Protein AF-U9VNV4-F1 (afdb_monomer_lite)

Sequence (102 aa):
MSNASDHPSESQTVQDRLASLRQLAQAFPKEQREDVLLELDDLSTDLANTDGPSLQTLQQRLKRLAAIAMMARMFATSNQQAIEEFASNLVELTQATKIEVE

Foldseek 3Di:
DDPPPPPPDLVRLLVVLLVLLLVLLVLFDPVLSVVLNVLSVLLVVQVVDPPHDDLVVNLVSLVSNLVSLVVSCVPDPDSNVSSVVSNVSSVVSCVSVVRDND

pLDDT: mean 82.37, std 12.82, range [40.06, 94.31]

Secondary structure (DSSP, 8-state):
---------HHHHHHHHHHHHHHHHTTS-HHHHHHHHHHHHHHHHHHH-TTPPPHHHHHHHHHHHHHHHHHHHHH-SS-HHHHHHHHHHHHHHHHHHT----

Radius of gyration: 14.61 Å; chains: 1; bounding box: 54×22×37 Å

Structure (mmCIF, N/CA/C/O backbone):
data_AF-U9VNV4-F1
#
_entry.id   AF-U9VNV4-F1
#
loop_
_atom_site.group_PDB
_atom_site.id
_atom_site.type_symbol
_atom_site.label_atom_id
_atom_site.label_alt_id
_atom_site.label_comp_id
_atom_site.label_asym_id
_atom_site.label_entity_id
_atom_site.label_seq_id
_atom_site.pdbx_PDB_ins_code
_atom_site.Cartn_x
_atom_site.Cartn_y
_atom_site.Cartn_z
_atom_site.occupancy
_atom_site.B_iso_or_equiv
_atom_site.auth_seq_id
_atom_site.auth_comp_id
_atom_site.auth_asym_id
_atom_site.auth_atom_id
_atom_site.pdbx_PDB_model_num
ATOM 1 N N . MET A 1 1 ? 41.025 -1.878 5.220 1.00 43.06 1 MET A N 1
ATOM 2 C CA . MET A 1 1 ? 39.907 -2.827 5.389 1.00 43.06 1 MET A CA 1
ATOM 3 C C . MET A 1 1 ? 38.669 -2.105 4.899 1.00 43.06 1 MET A C 1
ATOM 5 O O . MET A 1 1 ? 38.364 -1.046 5.430 1.00 43.06 1 MET A O 1
ATOM 9 N N . SER A 1 2 ? 38.096 -2.561 3.787 1.00 40.06 2 SER A N 1
ATOM 10 C CA . SER A 1 2 ? 37.037 -1.851 3.067 1.00 40.06 2 SER A CA 1
ATOM 11 C C . SER A 1 2 ? 35.749 -1.838 3.884 1.00 40.06 2 SER A C 1
ATOM 13 O O . SER A 1 2 ? 35.225 -2.893 4.225 1.00 40.06 2 SER A O 1
ATOM 15 N N . ASN A 1 3 ? 35.259 -0.641 4.196 1.00 41.34 3 ASN A N 1
ATOM 16 C CA . ASN A 1 3 ? 33.960 -0.422 4.813 1.00 41.34 3 ASN A CA 1
ATOM 17 C C . ASN A 1 3 ? 32.907 -0.545 3.701 1.00 41.34 3 ASN A C 1
ATOM 19 O O . ASN A 1 3 ? 32.583 0.439 3.039 1.00 41.34 3 ASN A O 1
ATOM 23 N N . ALA A 1 4 ? 32.472 -1.771 3.412 1.00 49.03 4 ALA A N 1
ATOM 24 C CA . ALA A 1 4 ? 31.317 -1.999 2.558 1.00 49.03 4 ALA A CA 1
ATOM 25 C C . ALA A 1 4 ? 30.087 -1.562 3.355 1.00 49.03 4 ALA A C 1
ATOM 27 O O . ALA A 1 4 ? 29.616 -2.272 4.238 1.00 49.03 4 ALA A O 1
ATOM 28 N N . SER A 1 5 ? 29.626 -0.341 3.107 1.00 48.22 5 SER A N 1
ATOM 29 C CA . SER A 1 5 ? 28.289 0.063 3.507 1.00 48.22 5 SER A CA 1
ATOM 30 C C . SER A 1 5 ? 27.321 -0.830 2.731 1.00 48.22 5 SER A C 1
ATOM 32 O O . SER A 1 5 ? 27.087 -0.585 1.550 1.00 48.22 5 SER A O 1
ATOM 34 N N . ASP A 1 6 ? 26.826 -1.891 3.369 1.00 51.59 6 ASP A N 1
ATOM 35 C CA . ASP A 1 6 ? 25.693 -2.694 2.904 1.00 51.59 6 ASP A CA 1
ATOM 36 C C . ASP A 1 6 ? 24.485 -1.757 2.800 1.00 51.59 6 ASP A C 1
ATOM 38 O O . ASP A 1 6 ? 23.734 -1.543 3.750 1.00 51.59 6 ASP A O 1
ATOM 42 N N . HIS A 1 7 ? 24.359 -1.069 1.669 1.00 49.94 7 HIS A N 1
ATOM 43 C CA . HIS A 1 7 ? 23.113 -0.423 1.309 1.00 49.94 7 HIS A CA 1
ATOM 44 C C . HIS A 1 7 ? 22.214 -1.544 0.796 1.00 49.94 7 HIS A C 1
ATOM 46 O O . HIS A 1 7 ? 22.566 -2.164 -0.213 1.00 49.94 7 HIS A O 1
ATOM 52 N N . PRO A 1 8 ? 21.105 -1.863 1.491 1.00 58.59 8 PRO A N 1
ATOM 53 C CA . PRO A 1 8 ? 20.182 -2.871 1.004 1.00 58.59 8 PRO A CA 1
ATOM 54 C C . PRO A 1 8 ? 19.776 -2.501 -0.421 1.00 58.59 8 PRO A C 1
ATOM 56 O O . PRO A 1 8 ? 19.518 -1.334 -0.726 1.00 58.59 8 PRO A O 1
ATOM 59 N N . SER A 1 9 ? 19.761 -3.494 -1.311 1.00 61.56 9 SER A N 1
ATOM 60 C CA . SER A 1 9 ? 19.323 -3.275 -2.691 1.00 61.56 9 SER A CA 1
ATOM 61 C C . SER A 1 9 ? 17.919 -2.657 -2.685 1.00 61.56 9 SER A C 1
ATOM 63 O O . SER A 1 9 ? 17.103 -3.000 -1.827 1.00 61.56 9 SER A O 1
ATOM 65 N N . GLU A 1 10 ? 17.608 -1.771 -3.638 1.00 66.62 10 GLU A N 1
ATOM 66 C CA . GLU A 1 10 ? 16.287 -1.114 -3.722 1.00 66.62 10 GLU A CA 1
ATOM 67 C C . GLU A 1 10 ? 15.145 -2.156 -3.671 1.00 66.62 10 GLU A C 1
ATOM 69 O O . GLU A 1 10 ? 14.171 -1.986 -2.941 1.00 66.62 10 GLU A O 1
ATOM 74 N N . SER A 1 11 ? 15.328 -3.309 -4.328 1.00 65.31 11 SER A N 1
ATOM 75 C CA . SER A 1 11 ? 14.391 -4.443 -4.286 1.00 65.31 11 SER A CA 1
ATOM 76 C C . SER A 1 11 ? 14.216 -5.069 -2.896 1.00 65.31 11 SER A C 1
ATOM 78 O O . SER A 1 11 ? 13.115 -5.502 -2.565 1.00 65.31 11 SER A O 1
ATOM 80 N N . GLN A 1 12 ? 15.277 -5.146 -2.089 1.00 71.62 12 GLN A N 1
ATOM 81 C CA . GLN A 1 12 ? 15.213 -5.681 -0.725 1.00 71.62 12 GLN A CA 1
ATOM 82 C C . GLN A 1 12 ? 14.428 -4.720 0.175 1.00 71.62 12 GLN A C 1
ATOM 84 O O . GLN A 1 12 ? 13.534 -5.131 0.907 1.00 71.62 12 GLN A O 1
ATOM 89 N N . THR A 1 13 ? 14.664 -3.419 -0.007 1.00 82.06 13 THR A N 1
ATOM 90 C CA . THR A 1 13 ? 13.947 -2.352 0.700 1.00 82.06 13 THR A CA 1
ATOM 91 C C . THR A 1 13 ? 12.446 -2.364 0.383 1.00 82.06 13 THR A C 1
ATOM 93 O O . THR A 1 13 ? 11.622 -2.180 1.274 1.00 82.06 13 THR A O 1
ATOM 96 N N . VAL A 1 14 ? 12.059 -2.612 -0.872 1.00 85.88 14 VAL A N 1
ATOM 97 C CA . VAL A 1 14 ? 10.644 -2.716 -1.278 1.00 85.88 14 VAL A CA 1
ATOM 98 C C . VAL A 1 14 ? 9.957 -3.938 -0.654 1.00 85.88 14 VAL A C 1
ATOM 100 O O . VAL A 1 14 ? 8.838 -3.822 -0.154 1.00 85.88 14 VAL A O 1
ATOM 103 N N . GLN A 1 15 ? 10.618 -5.099 -0.636 1.00 86.50 15 GLN A N 1
ATOM 104 C CA . GLN A 1 15 ? 10.052 -6.321 -0.051 1.00 86.50 15 GLN A CA 1
ATOM 105 C C . GLN A 1 15 ? 9.870 -6.212 1.469 1.00 86.50 15 GLN A C 1
ATOM 107 O O . GLN A 1 15 ? 8.801 -6.560 1.977 1.00 86.50 15 GLN A O 1
ATOM 112 N N . ASP A 1 16 ? 10.854 -5.658 2.180 1.00 88.38 16 ASP A N 1
ATOM 113 C CA . ASP A 1 16 ? 10.778 -5.441 3.631 1.00 88.38 16 ASP A CA 1
ATOM 114 C C . ASP A 1 16 ? 9.626 -4.487 3.999 1.00 88.38 16 ASP A C 1
ATOM 116 O O . ASP A 1 16 ? 8.909 -4.683 4.989 1.00 88.38 16 ASP A O 1
ATOM 120 N N . ARG A 1 17 ? 9.378 -3.483 3.150 1.00 89.44 17 ARG A N 1
ATOM 121 C CA . ARG A 1 17 ? 8.257 -2.544 3.299 1.00 89.44 17 ARG A CA 1
ATOM 122 C C . ARG A 1 17 ? 6.908 -3.199 3.065 1.00 89.44 17 ARG A C 1
ATOM 124 O O . ARG A 1 17 ? 6.000 -3.006 3.868 1.00 89.44 17 ARG A O 1
ATOM 131 N N . LEU A 1 18 ? 6.772 -4.010 2.018 1.00 91.50 18 LEU A N 1
ATOM 132 C CA . LEU A 1 18 ? 5.547 -4.776 1.774 1.00 91.50 18 LEU A CA 1
ATOM 133 C C . LEU A 1 18 ? 5.255 -5.750 2.924 1.00 91.50 18 LEU A C 1
ATOM 135 O O . LEU A 1 18 ? 4.103 -5.893 3.333 1.00 91.50 18 LEU A O 1
ATOM 139 N N . ALA A 1 19 ? 6.283 -6.389 3.488 1.00 92.00 19 ALA A N 1
ATOM 140 C CA . ALA A 1 19 ? 6.132 -7.239 4.666 1.00 92.00 19 ALA A CA 1
ATOM 141 C C . ALA A 1 19 ? 5.647 -6.439 5.887 1.00 92.00 19 ALA A C 1
ATOM 143 O O . ALA A 1 19 ? 4.702 -6.855 6.561 1.00 92.00 19 ALA A O 1
ATOM 144 N N . SER A 1 20 ? 6.234 -5.2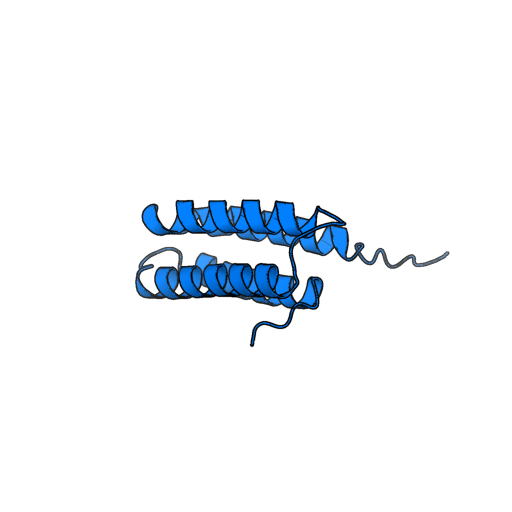65 6.126 1.00 92.31 20 SER A N 1
ATOM 145 C CA . SER A 1 20 ? 5.839 -4.359 7.212 1.00 92.31 20 SER A CA 1
ATOM 146 C C . SER A 1 20 ? 4.396 -3.872 7.051 1.00 92.31 20 SER A C 1
ATOM 148 O O . SER A 1 20 ? 3.611 -3.933 7.995 1.00 92.31 20 SER A O 1
ATOM 150 N N . LEU A 1 21 ? 3.997 -3.489 5.835 1.00 93.44 21 LEU A N 1
ATOM 151 C CA . LEU A 1 21 ? 2.622 -3.096 5.517 1.00 93.44 21 LEU A CA 1
ATOM 152 C C . LEU A 1 21 ? 1.625 -4.233 5.775 1.00 93.44 21 LEU A C 1
ATOM 154 O O . LEU A 1 21 ? 0.576 -3.990 6.366 1.00 93.44 21 LEU A O 1
ATOM 158 N N . ARG A 1 22 ? 1.955 -5.481 5.414 1.00 94.31 22 ARG A N 1
ATOM 159 C CA . ARG A 1 22 ? 1.100 -6.649 5.705 1.00 94.31 22 ARG A CA 1
ATOM 160 C C . ARG A 1 22 ? 0.956 -6.920 7.203 1.00 94.31 22 ARG A C 1
ATOM 162 O O . ARG A 1 22 ? -0.122 -7.322 7.642 1.00 94.31 22 ARG A O 1
ATOM 169 N N . GLN A 1 23 ? 2.018 -6.713 7.984 1.00 94.00 23 GLN A N 1
ATOM 170 C CA . GLN A 1 23 ? 1.962 -6.834 9.445 1.00 94.00 23 GLN A CA 1
ATOM 171 C C . GLN A 1 23 ? 1.056 -5.755 10.047 1.00 94.00 23 GLN A C 1
ATOM 173 O O . GLN A 1 23 ? 0.152 -6.065 10.820 1.00 94.00 23 GLN A O 1
ATOM 178 N N . LEU A 1 24 ? 1.236 -4.501 9.633 1.00 92.69 24 LEU A N 1
ATOM 179 C CA . LEU A 1 24 ? 0.445 -3.368 10.115 1.00 92.69 24 LEU A CA 1
ATOM 180 C C . LEU A 1 24 ? -1.026 -3.456 9.683 1.00 92.69 24 LEU A C 1
ATOM 182 O O . LEU A 1 24 ? -1.916 -3.103 10.455 1.00 92.69 24 LEU A O 1
ATOM 186 N N . ALA A 1 25 ? -1.305 -4.017 8.503 1.00 93.06 25 ALA A N 1
ATOM 187 C CA . ALA A 1 25 ? -2.663 -4.278 8.033 1.00 93.06 25 ALA A CA 1
ATOM 188 C C . ALA A 1 25 ? -3.466 -5.163 9.002 1.00 93.06 25 ALA A C 1
ATOM 190 O O . ALA A 1 25 ? -4.680 -5.012 9.102 1.00 93.06 25 ALA A O 1
ATOM 191 N N . GLN A 1 26 ? -2.822 -6.038 9.787 1.00 92.75 26 GLN A N 1
ATOM 192 C CA . GLN A 1 26 ? -3.524 -6.864 10.782 1.00 92.75 26 GLN A CA 1
ATOM 193 C C . GLN A 1 26 ? -4.231 -6.036 11.861 1.00 92.75 26 GLN A C 1
ATOM 195 O O . GLN A 1 26 ? -5.214 -6.495 12.445 1.00 92.75 26 GLN A O 1
ATOM 200 N N . ALA A 1 27 ? -3.759 -4.812 12.102 1.00 90.38 27 ALA A N 1
ATOM 201 C CA . ALA A 1 27 ? -4.347 -3.888 13.058 1.00 90.38 27 ALA A CA 1
ATOM 202 C C . ALA A 1 27 ? -5.619 -3.194 12.535 1.00 90.38 27 ALA A C 1
ATOM 204 O O . ALA A 1 27 ? -6.325 -2.548 13.315 1.00 90.38 27 ALA A O 1
ATOM 205 N N . PHE A 1 28 ? -5.924 -3.334 11.238 1.00 89.38 28 PHE A N 1
ATOM 206 C CA . PHE A 1 28 ? -7.111 -2.754 10.623 1.00 89.38 28 PHE A CA 1
ATOM 207 C C . PHE A 1 28 ? -8.377 -3.512 11.062 1.00 89.38 28 PHE A C 1
ATOM 209 O O . PHE A 1 28 ? -8.341 -4.738 11.293 1.00 89.38 28 PHE A O 1
ATOM 216 N N . PRO A 1 29 ? -9.530 -2.818 11.146 1.00 87.69 29 PRO A N 1
ATOM 217 C CA . PRO A 1 29 ? -10.801 -3.490 11.362 1.00 87.69 29 PRO A CA 1
ATOM 218 C C 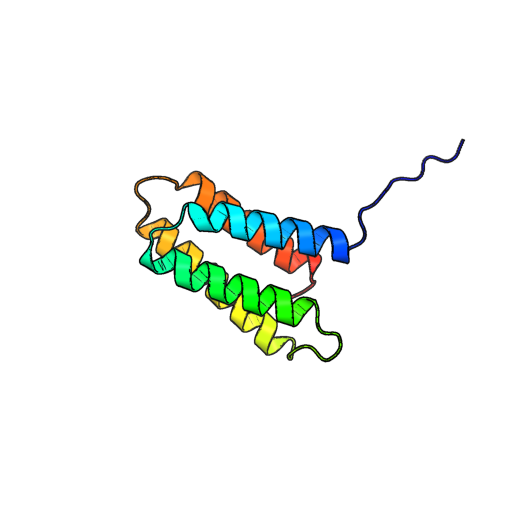. PRO A 1 29 ? -11.056 -4.498 10.238 1.00 87.69 29 PRO A C 1
ATOM 220 O O . PRO A 1 29 ? -10.557 -4.349 9.124 1.00 87.69 29 PRO A O 1
ATOM 223 N N . LYS A 1 30 ? -11.790 -5.571 10.555 1.00 87.00 30 LYS A N 1
ATOM 224 C CA . LYS A 1 30 ? -11.898 -6.757 9.690 1.00 87.00 30 LYS A CA 1
ATOM 225 C C . LYS A 1 30 ? -12.290 -6.408 8.249 1.00 87.00 30 LYS A C 1
ATOM 227 O O . LYS A 1 30 ? -11.671 -6.917 7.326 1.00 87.00 30 LYS A O 1
ATOM 232 N N . GLU A 1 31 ? -13.269 -5.522 8.096 1.00 83.50 31 GLU A N 1
ATOM 233 C CA . GLU A 1 31 ? -13.790 -5.080 6.800 1.00 83.50 31 GLU A CA 1
ATOM 234 C C . GLU A 1 31 ? -12.706 -4.423 5.937 1.00 83.50 31 GLU A C 1
ATOM 236 O O . GLU A 1 31 ? -12.558 -4.782 4.780 1.00 83.50 31 GLU A O 1
ATOM 241 N N . GLN A 1 32 ? -11.891 -3.525 6.502 1.00 87.50 32 GLN A N 1
ATOM 242 C CA . GLN A 1 32 ? -10.823 -2.859 5.747 1.00 87.50 32 GLN A CA 1
ATOM 243 C C . GLN A 1 32 ? -9.576 -3.736 5.599 1.00 87.50 32 GLN A C 1
ATOM 245 O O . GLN A 1 32 ? -8.820 -3.575 4.649 1.00 87.50 32 GLN A O 1
ATOM 250 N N . ARG A 1 33 ? -9.327 -4.656 6.535 1.00 90.75 33 ARG A N 1
ATOM 251 C CA . ARG A 1 33 ? -8.139 -5.518 6.520 1.00 90.75 33 ARG A CA 1
ATOM 252 C C . ARG A 1 33 ? -8.084 -6.400 5.281 1.00 90.75 33 ARG A C 1
ATOM 254 O O . ARG A 1 33 ? -7.017 -6.523 4.692 1.00 90.75 33 ARG A O 1
ATOM 261 N N . GLU A 1 34 ? -9.198 -7.036 4.929 1.00 90.62 34 GLU A N 1
ATOM 262 C CA . GLU A 1 34 ? -9.261 -7.930 3.767 1.00 90.62 34 GLU A CA 1
ATOM 263 C C . GLU A 1 34 ? -8.941 -7.155 2.479 1.00 90.62 34 GLU A C 1
ATOM 265 O O . GLU A 1 34 ? -8.082 -7.586 1.709 1.00 90.62 34 GLU A O 1
ATOM 270 N N . ASP A 1 35 ? -9.511 -5.956 2.325 1.00 90.31 35 ASP A N 1
ATOM 271 C CA . ASP A 1 35 ? -9.241 -5.064 1.192 1.00 90.31 35 ASP A CA 1
ATOM 272 C C . ASP A 1 35 ? -7.772 -4.611 1.137 1.00 90.31 35 ASP A C 1
ATOM 274 O O . ASP A 1 35 ? -7.153 -4.619 0.072 1.00 90.31 35 ASP A O 1
ATOM 278 N N . VAL A 1 36 ? -7.183 -4.243 2.283 1.00 92.06 36 VAL A N 1
ATOM 279 C CA . VAL A 1 36 ? -5.766 -3.844 2.352 1.00 92.06 36 VAL A CA 1
ATOM 280 C C . VAL A 1 36 ? -4.850 -4.999 1.978 1.00 92.06 36 VAL A C 1
ATOM 282 O O . VAL A 1 36 ? -3.906 -4.801 1.218 1.00 92.06 36 VAL A O 1
ATOM 285 N N . LEU A 1 37 ? -5.093 -6.195 2.517 1.00 93.88 37 LEU A N 1
ATOM 286 C CA . LEU A 1 37 ? -4.252 -7.357 2.236 1.00 93.88 37 LEU A CA 1
ATOM 287 C C . LEU A 1 37 ? -4.317 -7.742 0.756 1.00 93.88 37 LEU A C 1
ATOM 289 O O . LEU A 1 37 ? -3.271 -8.001 0.167 1.00 93.88 37 LEU A O 1
ATOM 293 N N . LEU A 1 38 ? -5.507 -7.694 0.151 1.00 92.44 38 LEU A N 1
ATOM 294 C CA . LEU A 1 38 ? -5.679 -7.941 -1.278 1.00 92.44 38 LEU A CA 1
ATOM 295 C C . LEU A 1 38 ? -4.890 -6.934 -2.128 1.00 92.44 38 LEU A C 1
ATOM 297 O O . LEU A 1 38 ? -4.121 -7.335 -2.997 1.00 92.44 38 LEU A O 1
ATOM 301 N N . GLU A 1 39 ? -5.022 -5.633 -1.855 1.00 92.19 39 GLU A N 1
ATOM 302 C CA . GLU A 1 39 ? -4.286 -4.608 -2.610 1.00 92.19 39 GLU A CA 1
ATOM 303 C C . GLU A 1 39 ? -2.765 -4.687 -2.386 1.00 92.19 39 GLU A C 1
ATOM 305 O O . GLU A 1 39 ? -1.995 -4.400 -3.302 1.00 92.19 39 GLU A O 1
ATOM 310 N N . LEU A 1 40 ? -2.302 -5.109 -1.202 1.00 93.44 40 LEU A N 1
ATOM 311 C CA . LEU A 1 40 ? -0.876 -5.349 -0.946 1.00 93.44 40 LEU A CA 1
ATOM 312 C C . LEU A 1 40 ? -0.338 -6.568 -1.701 1.00 93.44 40 LEU A C 1
ATOM 314 O O . LEU A 1 40 ? 0.803 -6.534 -2.165 1.00 93.44 40 LEU A O 1
ATOM 318 N N . ASP A 1 41 ? -1.120 -7.639 -1.821 1.00 92.31 41 ASP A N 1
ATOM 319 C CA . ASP A 1 41 ? -0.728 -8.839 -2.564 1.00 92.31 41 ASP A CA 1
ATOM 320 C C . ASP A 1 41 ? -0.674 -8.579 -4.069 1.00 92.31 41 ASP A C 1
ATOM 322 O O . ASP A 1 41 ? 0.298 -8.955 -4.734 1.00 92.31 41 ASP A O 1
ATOM 326 N N . ASP A 1 42 ? -1.654 -7.844 -4.582 1.00 90.75 42 ASP A N 1
ATOM 327 C CA . ASP A 1 42 ? -1.658 -7.360 -5.953 1.00 90.75 42 ASP A CA 1
ATOM 328 C C . ASP A 1 42 ? -0.460 -6.440 -6.226 1.00 90.75 42 ASP A C 1
ATOM 330 O O . ASP A 1 42 ? 0.295 -6.669 -7.169 1.00 90.75 42 ASP A O 1
ATOM 334 N N . LEU A 1 43 ? -0.221 -5.438 -5.371 1.00 90.06 43 LEU A N 1
ATOM 335 C CA . LEU A 1 43 ? 0.919 -4.529 -5.512 1.00 90.06 43 LEU A CA 1
ATOM 336 C C . LEU A 1 43 ? 2.256 -5.281 -5.446 1.00 90.06 43 LEU A C 1
ATOM 338 O O . LEU A 1 43 ? 3.174 -4.993 -6.210 1.00 90.06 43 LEU A O 1
ATOM 342 N N . SER A 1 44 ? 2.370 -6.266 -4.556 1.00 89.75 44 SER A N 1
ATOM 343 C CA . SER A 1 44 ? 3.550 -7.125 -4.448 1.00 89.75 44 SER A CA 1
ATOM 344 C C . SER A 1 44 ? 3.783 -7.939 -5.720 1.00 89.75 44 SER A C 1
ATOM 346 O O . SER A 1 44 ? 4.932 -8.127 -6.113 1.00 89.75 44 SER A O 1
ATOM 348 N N . THR A 1 45 ? 2.714 -8.431 -6.345 1.00 89.00 45 THR A N 1
ATOM 349 C CA . THR A 1 45 ? 2.780 -9.176 -7.609 1.00 89.00 45 THR A CA 1
ATOM 350 C C . THR A 1 45 ? 3.202 -8.257 -8.751 1.00 89.00 45 THR A C 1
ATOM 352 O O . THR A 1 45 ? 4.095 -8.589 -9.527 1.00 89.00 45 THR A O 1
ATOM 355 N N . ASP A 1 46 ? 2.614 -7.068 -8.808 1.00 87.75 46 ASP A N 1
ATOM 356 C CA . ASP A 1 46 ? 2.882 -6.068 -9.834 1.00 87.75 46 ASP A CA 1
ATOM 357 C C . ASP A 1 46 ? 4.323 -5.551 -9.789 1.00 87.75 46 ASP A C 1
ATOM 359 O O . ASP A 1 46 ? 4.957 -5.412 -10.831 1.00 87.75 46 ASP A O 1
ATOM 363 N N . LEU A 1 47 ? 4.861 -5.323 -8.587 1.00 84.38 47 LEU A N 1
ATOM 364 C CA . LEU A 1 47 ? 6.250 -4.901 -8.382 1.00 84.38 47 LEU A CA 1
ATOM 365 C C . LEU A 1 47 ? 7.269 -6.022 -8.646 1.00 84.38 47 LEU A C 1
ATOM 367 O O . LEU A 1 47 ? 8.433 -5.732 -8.918 1.00 84.38 47 LEU A O 1
ATOM 371 N N . ALA A 1 48 ? 6.862 -7.292 -8.551 1.00 84.06 48 ALA A N 1
ATOM 372 C CA . ALA A 1 48 ? 7.729 -8.438 -8.827 1.00 84.06 48 ALA A CA 1
ATOM 373 C C . ALA A 1 48 ? 7.808 -8.787 -10.324 1.00 84.06 48 ALA A C 1
ATOM 375 O O . ALA A 1 48 ? 8.788 -9.391 -10.766 1.00 84.06 48 ALA A O 1
ATOM 376 N N . ASN A 1 49 ? 6.793 -8.418 -11.107 1.00 80.38 49 ASN A N 1
ATOM 377 C CA . ASN A 1 49 ? 6.719 -8.731 -12.530 1.00 80.38 49 ASN A CA 1
ATOM 378 C C . ASN A 1 49 ? 7.462 -7.685 -13.373 1.00 80.38 49 ASN A C 1
ATOM 380 O O . ASN A 1 49 ? 7.163 -6.496 -13.327 1.00 80.38 49 ASN A O 1
ATOM 384 N N . THR A 1 50 ? 8.411 -8.135 -14.198 1.00 64.31 50 THR A N 1
ATOM 385 C CA . THR A 1 50 ? 9.201 -7.255 -15.084 1.00 64.31 50 THR A CA 1
ATOM 386 C C . THR A 1 50 ? 8.378 -6.720 -16.260 1.00 64.31 50 THR A C 1
ATOM 388 O O . THR A 1 50 ? 8.579 -5.585 -16.678 1.00 64.31 50 THR A O 1
ATOM 391 N N . ASP A 1 51 ? 7.398 -7.505 -16.720 1.00 72.62 51 ASP A N 1
ATOM 392 C CA . ASP A 1 51 ? 6.331 -7.090 -17.646 1.00 72.62 51 ASP A CA 1
ATOM 393 C C . ASP A 1 51 ? 5.115 -6.521 -16.88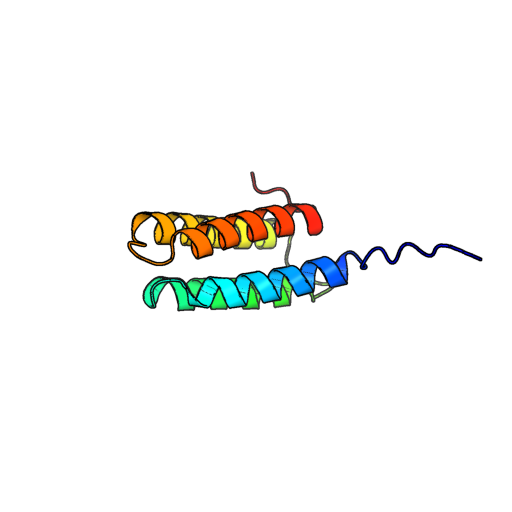8 1.00 72.62 51 ASP A C 1
ATOM 395 O O . ASP A 1 51 ? 3.981 -6.576 -17.370 1.00 72.62 51 ASP A O 1
ATOM 399 N N . GLY A 1 52 ? 5.349 -6.064 -15.652 1.00 61.66 52 GLY A N 1
ATOM 400 C CA . GLY A 1 52 ? 4.343 -5.629 -14.696 1.00 61.66 52 GLY A CA 1
ATOM 401 C C . GLY A 1 52 ? 3.437 -4.522 -15.232 1.00 61.66 52 GLY A C 1
ATOM 402 O O . GLY A 1 52 ? 3.677 -3.932 -16.291 1.00 61.66 52 GLY A O 1
ATOM 403 N N . PRO A 1 53 ? 2.340 -4.242 -14.522 1.00 75.88 53 PRO A N 1
ATOM 404 C CA . PRO A 1 53 ? 1.344 -3.322 -15.024 1.00 75.88 53 PRO A CA 1
ATOM 405 C C . PRO A 1 53 ? 1.900 -1.907 -15.157 1.00 75.88 53 PRO A C 1
ATOM 407 O O . PRO A 1 53 ? 2.933 -1.540 -14.599 1.00 75.88 53 PRO A O 1
ATOM 410 N N . SER A 1 54 ? 1.167 -1.089 -15.908 1.00 81.75 54 SER A N 1
ATOM 411 C CA . SER A 1 54 ? 1.557 0.296 -16.150 1.00 81.75 54 SER A CA 1
ATOM 412 C C . SER A 1 54 ? 1.795 1.065 -14.845 1.00 81.75 54 SER A C 1
ATOM 414 O O . SER A 1 54 ? 1.134 0.817 -13.832 1.00 81.75 54 SER A O 1
ATOM 416 N N . LEU A 1 55 ? 2.665 2.078 -14.898 1.00 83.06 55 LEU A N 1
ATOM 417 C CA . LEU A 1 55 ? 2.872 3.026 -13.797 1.00 83.06 55 LEU A CA 1
ATOM 418 C C . LEU A 1 55 ? 1.540 3.571 -13.254 1.00 83.06 55 LEU A C 1
ATOM 420 O O . LEU A 1 55 ? 1.361 3.683 -12.046 1.00 83.06 55 LEU A O 1
ATOM 424 N N . GLN A 1 56 ? 0.576 3.828 -14.142 1.00 84.56 56 GLN A N 1
ATOM 425 C CA . GLN A 1 56 ? -0.759 4.293 -13.775 1.00 84.56 56 GLN A CA 1
ATOM 426 C C . GLN A 1 56 ? -1.511 3.286 -12.892 1.00 84.56 56 GLN A C 1
ATOM 428 O O . GLN A 1 56 ? -2.179 3.680 -11.938 1.00 84.56 56 GLN A O 1
ATOM 433 N N . THR A 1 57 ? -1.398 1.988 -13.175 1.00 86.69 57 THR A N 1
ATOM 434 C CA . THR A 1 57 ? -1.991 0.930 -12.347 1.00 86.69 57 THR A CA 1
ATOM 435 C C . THR A 1 57 ? -1.356 0.908 -10.961 1.00 86.69 57 THR A C 1
ATOM 437 O O . THR A 1 57 ? -2.078 0.910 -9.967 1.00 86.69 57 THR A O 1
ATOM 440 N N . LEU A 1 58 ? -0.025 0.965 -10.880 1.00 86.44 58 LEU A N 1
ATOM 441 C CA . LEU A 1 58 ? 0.684 0.996 -9.598 1.00 86.44 58 LEU A CA 1
ATOM 442 C C . LEU A 1 58 ? 0.299 2.230 -8.767 1.00 86.44 58 LEU A C 1
ATOM 444 O O . LEU A 1 58 ? -0.000 2.114 -7.579 1.00 86.44 58 LEU A O 1
ATOM 448 N N . GLN A 1 59 ? 0.215 3.402 -9.403 1.00 87.94 59 GLN A N 1
ATOM 449 C CA . GLN A 1 59 ? -0.270 4.630 -8.768 1.00 87.94 59 GLN A CA 1
ATOM 450 C C . GLN A 1 59 ? -1.694 4.465 -8.231 1.00 87.94 59 GLN A C 1
ATOM 452 O O . GLN A 1 59 ? -1.973 4.861 -7.102 1.00 87.94 59 GLN A O 1
ATOM 457 N N . GLN A 1 60 ? -2.602 3.866 -9.007 1.00 88.94 60 GLN A N 1
ATOM 458 C CA . GLN A 1 60 ? -3.977 3.618 -8.566 1.00 88.94 60 GLN A CA 1
ATOM 459 C C . GLN A 1 60 ? -4.033 2.701 -7.341 1.00 88.94 60 GLN A C 1
ATOM 461 O O . GLN A 1 60 ? -4.788 2.981 -6.411 1.00 88.94 60 GLN A O 1
ATOM 466 N N . ARG A 1 61 ? -3.206 1.654 -7.289 1.00 89.44 61 ARG A N 1
ATOM 467 C CA . ARG A 1 61 ? -3.138 0.760 -6.122 1.00 89.44 61 ARG A CA 1
ATOM 468 C C . ARG A 1 61 ? -2.627 1.471 -4.879 1.00 89.44 61 ARG A C 1
ATOM 470 O O . ARG A 1 61 ? -3.242 1.381 -3.820 1.00 89.44 61 ARG A O 1
ATOM 477 N N . LEU A 1 62 ? -1.567 2.263 -5.019 1.00 89.62 62 LEU A N 1
ATOM 478 C CA . LEU A 1 62 ? -1.047 3.085 -3.926 1.00 89.62 62 LEU A CA 1
ATOM 479 C C . LEU A 1 62 ? -2.093 4.098 -3.429 1.00 89.62 62 LEU A C 1
ATOM 481 O O . LEU A 1 62 ? -2.267 4.251 -2.220 1.00 89.62 62 LEU A O 1
ATOM 485 N N . LYS A 1 63 ? -2.858 4.725 -4.335 1.00 89.31 63 LYS A N 1
ATOM 486 C CA . LYS A 1 63 ? -3.984 5.612 -3.979 1.00 89.31 63 LYS A CA 1
ATOM 487 C C . LYS A 1 63 ? -5.074 4.877 -3.207 1.00 89.31 63 LYS A C 1
ATOM 489 O O . LYS A 1 63 ? -5.585 5.413 -2.226 1.00 89.31 63 LYS A O 1
ATOM 494 N N . ARG A 1 64 ? -5.424 3.655 -3.616 1.00 90.25 64 ARG A N 1
ATOM 495 C CA . ARG A 1 64 ? -6.408 2.829 -2.903 1.00 90.25 64 ARG A CA 1
ATOM 496 C C . ARG A 1 64 ? -5.927 2.465 -1.507 1.00 90.25 64 ARG A C 1
ATOM 498 O O . ARG A 1 64 ? -6.667 2.684 -0.555 1.00 90.25 64 ARG A O 1
ATOM 505 N N . LEU A 1 65 ? -4.682 2.008 -1.364 1.00 91.25 65 LEU A N 1
ATOM 506 C CA . LEU A 1 65 ? -4.085 1.721 -0.056 1.00 91.25 65 LEU A CA 1
ATOM 507 C C . LEU A 1 65 ? -4.103 2.956 0.857 1.00 91.25 65 LEU A C 1
ATOM 509 O O . LEU A 1 65 ? -4.480 2.852 2.025 1.00 91.25 65 LEU A O 1
ATOM 513 N N . ALA A 1 66 ? -3.779 4.136 0.320 1.00 89.56 66 ALA A N 1
ATOM 514 C CA . ALA A 1 66 ? -3.843 5.392 1.064 1.00 89.56 66 ALA A CA 1
ATOM 515 C C . ALA A 1 66 ? -5.280 5.745 1.487 1.00 89.56 66 ALA A C 1
ATOM 517 O O . ALA A 1 66 ? -5.513 6.129 2.634 1.00 89.56 66 ALA A O 1
ATOM 518 N N . ALA A 1 67 ? -6.257 5.573 0.592 1.00 89.62 67 ALA A N 1
ATOM 519 C CA . ALA A 1 67 ? -7.665 5.811 0.894 1.00 89.62 67 ALA A CA 1
ATOM 520 C C . ALA A 1 67 ? -8.182 4.862 1.986 1.00 89.62 67 ALA A C 1
ATOM 522 O O . ALA A 1 67 ? -8.854 5.310 2.916 1.00 89.62 67 ALA A O 1
ATOM 523 N N . ILE A 1 68 ? -7.829 3.574 1.924 1.00 88.38 68 ILE A N 1
ATOM 524 C CA . ILE A 1 68 ? -8.231 2.599 2.943 1.00 88.38 68 ILE A CA 1
ATOM 525 C C . ILE A 1 68 ? -7.581 2.927 4.292 1.00 88.38 68 ILE A C 1
ATOM 527 O O . ILE A 1 68 ? -8.269 2.903 5.311 1.00 88.38 68 ILE A O 1
ATOM 531 N N . ALA A 1 69 ? -6.303 3.316 4.317 1.00 86.62 69 ALA A N 1
ATOM 532 C CA . ALA A 1 69 ? -5.637 3.773 5.538 1.00 86.62 69 ALA A CA 1
ATOM 533 C C . ALA A 1 69 ? -6.310 5.018 6.140 1.00 86.62 69 ALA A C 1
ATOM 535 O O . ALA A 1 69 ? -6.516 5.092 7.353 1.00 86.62 69 ALA A O 1
ATOM 536 N N . MET A 1 70 ? -6.717 5.975 5.301 1.00 86.44 70 MET A N 1
ATOM 537 C CA . MET A 1 70 ? -7.429 7.177 5.742 1.00 86.44 70 MET A CA 1
ATOM 538 C C . MET A 1 70 ? -8.808 6.843 6.323 1.00 86.44 70 MET A C 1
ATOM 540 O O . MET A 1 70 ? -9.178 7.371 7.372 1.00 86.44 70 MET A O 1
ATOM 544 N N . MET A 1 71 ? -9.547 5.933 5.683 1.00 86.12 71 MET A N 1
ATOM 545 C CA . MET A 1 71 ? -10.819 5.432 6.207 1.00 86.12 71 MET A CA 1
ATOM 546 C C . MET A 1 71 ? -10.619 4.693 7.529 1.00 86.12 71 MET A C 1
ATOM 548 O O . MET A 1 71 ? -11.286 5.013 8.510 1.00 86.12 71 MET A O 1
ATOM 552 N N . ALA A 1 72 ? -9.656 3.774 7.601 1.00 84.69 72 ALA A N 1
ATOM 553 C CA . ALA A 1 72 ? -9.341 3.045 8.823 1.00 84.69 72 ALA A CA 1
ATOM 554 C C . ALA A 1 72 ? -8.993 4.002 9.969 1.00 84.69 72 ALA A C 1
ATOM 556 O O . ALA A 1 72 ? -9.502 3.831 11.071 1.00 84.69 72 ALA A O 1
ATOM 557 N N . ARG A 1 73 ? -8.221 5.066 9.709 1.00 84.38 73 ARG A N 1
ATOM 558 C CA . ARG A 1 73 ? -7.895 6.093 10.710 1.00 84.38 73 ARG A CA 1
ATOM 559 C C . ARG A 1 73 ? -9.135 6.801 11.263 1.00 84.38 73 ARG A C 1
ATOM 561 O O . ARG A 1 73 ? -9.166 7.097 12.453 1.00 84.38 73 ARG A O 1
ATOM 568 N N . MET A 1 74 ? -10.145 7.073 10.434 1.00 83.50 74 MET A N 1
ATOM 569 C CA . MET A 1 74 ? -11.382 7.733 10.880 1.00 83.50 74 MET A CA 1
ATOM 570 C C . MET A 1 74 ? -12.215 6.860 11.826 1.00 83.50 74 MET A C 1
ATOM 572 O O . MET A 1 74 ? -12.891 7.393 12.704 1.00 83.50 74 MET 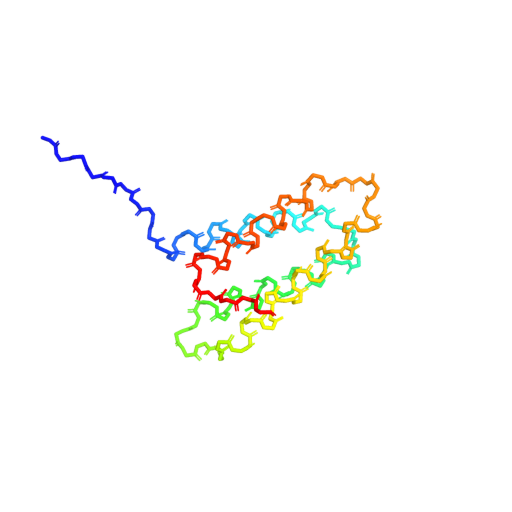A O 1
ATOM 576 N N . PHE A 1 75 ? -12.158 5.537 11.668 1.00 78.62 75 PHE A N 1
ATOM 577 C CA . PHE A 1 75 ? -12.972 4.595 12.445 1.00 78.62 75 PHE A CA 1
ATOM 578 C C . PHE A 1 75 ? -12.190 3.843 13.530 1.00 78.62 75 PHE A C 1
ATOM 580 O O . PHE A 1 75 ? -12.790 3.214 14.404 1.00 78.62 75 PHE A O 1
ATOM 587 N N . ALA A 1 76 ? -10.859 3.912 13.516 1.00 77.88 76 ALA A N 1
ATOM 588 C CA . ALA A 1 76 ? -10.015 3.245 14.491 1.00 77.88 76 ALA A CA 1
ATOM 589 C C . ALA A 1 76 ? -10.045 3.961 15.844 1.00 77.88 76 ALA A C 1
ATOM 591 O O . ALA A 1 76 ? -9.443 5.017 16.051 1.00 77.88 76 ALA A O 1
ATOM 592 N N . THR A 1 77 ? -10.730 3.335 16.796 1.00 73.81 77 THR A N 1
ATOM 593 C CA . THR A 1 77 ? -10.742 3.725 18.214 1.00 73.81 77 THR A CA 1
ATOM 594 C C . THR A 1 77 ? -9.612 3.069 19.00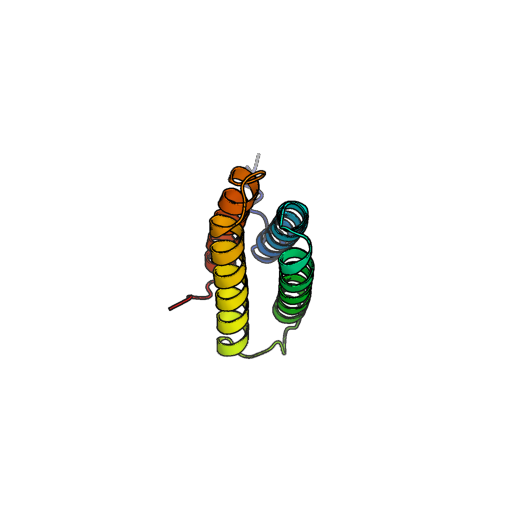8 1.00 73.81 77 THR A C 1
ATOM 596 O O . THR A 1 77 ? -9.202 3.573 20.049 1.00 73.81 77 THR A O 1
ATOM 599 N N . SER A 1 78 ? -9.082 1.958 18.497 1.00 73.25 78 SER A N 1
ATOM 600 C CA . SER A 1 78 ? -7.886 1.265 18.973 1.00 73.25 78 SER A CA 1
ATOM 601 C C . SER A 1 78 ? -6.975 1.016 17.769 1.00 73.25 78 SER A C 1
ATOM 603 O O . SER A 1 78 ? -7.463 0.890 16.648 1.00 73.25 78 SER A O 1
ATOM 605 N N . ASN A 1 79 ? -5.658 0.992 17.984 1.00 83.75 79 ASN A N 1
ATOM 606 C CA . ASN A 1 79 ? -4.631 0.797 16.946 1.00 83.75 79 ASN A CA 1
ATOM 607 C C . ASN A 1 79 ? -4.352 1.988 16.005 1.00 83.75 79 ASN A C 1
ATOM 609 O O . ASN A 1 79 ? -3.813 1.794 14.917 1.00 83.75 79 ASN A O 1
ATOM 613 N N . GLN A 1 80 ? -4.645 3.224 16.427 1.00 86.44 80 GLN A N 1
ATOM 614 C CA . GLN A 1 80 ? -4.314 4.432 15.649 1.00 86.44 80 GLN A CA 1
ATOM 615 C C . GLN A 1 80 ? -2.826 4.508 15.287 1.00 86.44 80 GLN A C 1
ATOM 617 O O . GLN A 1 80 ? -2.496 4.788 14.140 1.00 86.44 80 GLN A O 1
ATOM 622 N N . GLN A 1 81 ? -1.943 4.160 16.228 1.00 89.81 81 GLN A N 1
ATOM 623 C CA . GLN A 1 81 ? -0.500 4.135 15.993 1.00 89.81 81 GLN A CA 1
ATOM 624 C C . GLN A 1 81 ? -0.115 3.193 14.840 1.00 89.81 81 GLN A C 1
ATOM 626 O O . GLN A 1 81 ? 0.634 3.587 13.956 1.00 89.81 81 GLN A O 1
ATOM 631 N N . ALA A 1 82 ? -0.673 1.979 14.789 1.00 89.75 82 ALA A N 1
ATOM 632 C CA . ALA A 1 82 ? -0.376 1.031 13.714 1.00 89.75 82 ALA A CA 1
ATOM 633 C C . ALA A 1 82 ? -0.862 1.535 12.342 1.00 89.75 82 ALA A C 1
ATOM 635 O O . ALA A 1 82 ? -0.233 1.275 11.320 1.00 89.75 82 ALA A O 1
ATOM 636 N N . ILE A 1 83 ? -1.967 2.285 12.308 1.00 88.62 83 ILE A N 1
ATOM 637 C CA . ILE A 1 83 ? -2.499 2.879 11.073 1.00 88.62 83 ILE A CA 1
ATOM 638 C C . ILE A 1 83 ? -1.649 4.077 10.624 1.00 88.62 83 ILE A C 1
ATOM 640 O O . ILE A 1 83 ? -1.444 4.275 9.427 1.00 88.62 83 ILE A O 1
ATOM 644 N N . GLU A 1 84 ? -1.113 4.859 11.559 1.00 89.75 84 GLU A N 1
ATOM 645 C CA . GLU A 1 84 ? -0.160 5.933 11.256 1.00 89.75 84 GLU A CA 1
ATOM 646 C C . GLU A 1 84 ? 1.174 5.372 10.745 1.00 89.75 84 GLU A C 1
ATOM 648 O O . GLU A 1 84 ? 1.690 5.835 9.726 1.00 89.75 84 GLU A O 1
ATOM 653 N N . GLU A 1 85 ? 1.684 4.316 11.380 1.00 91.06 85 GLU A N 1
ATOM 654 C CA . GLU A 1 85 ? 2.862 3.578 10.916 1.00 91.06 85 GLU A CA 1
ATOM 655 C C . GLU A 1 85 ? 2.626 2.947 9.536 1.00 91.06 85 GLU A C 1
ATOM 657 O O . GLU A 1 85 ? 3.530 2.940 8.697 1.00 91.06 85 GLU A O 1
ATOM 662 N N . PHE A 1 86 ? 1.409 2.467 9.256 1.00 92.69 86 PHE A N 1
ATOM 663 C CA . PHE A 1 86 ? 1.031 1.964 7.934 1.00 92.69 86 PHE A CA 1
ATOM 664 C C . PHE A 1 86 ? 1.113 3.074 6.881 1.00 92.69 86 PHE A C 1
ATOM 666 O O . PHE A 1 86 ? 1.723 2.886 5.830 1.00 92.69 86 PHE A O 1
ATOM 673 N N . ALA A 1 87 ? 0.549 4.250 7.171 1.00 89.69 87 ALA A N 1
ATOM 674 C CA . ALA A 1 87 ? 0.590 5.392 6.262 1.00 89.69 87 ALA A CA 1
ATOM 675 C C . ALA A 1 87 ? 2.029 5.877 6.001 1.00 89.69 87 ALA A C 1
ATOM 677 O O . ALA A 1 87 ? 2.369 6.171 4.854 1.00 89.69 87 ALA A O 1
ATOM 678 N N . SER A 1 88 ? 2.888 5.900 7.028 1.00 89.50 88 SER A N 1
ATOM 679 C CA . SER A 1 88 ? 4.315 6.226 6.871 1.00 89.50 88 SER A CA 1
ATOM 680 C C . SER A 1 88 ? 5.028 5.211 5.978 1.00 89.50 88 SER A C 1
ATOM 682 O O . SER A 1 88 ? 5.684 5.590 5.010 1.00 89.50 88 SER A O 1
ATOM 684 N N . ASN A 1 89 ? 4.838 3.913 6.235 1.00 89.88 89 ASN A N 1
ATOM 685 C CA . ASN A 1 89 ? 5.438 2.858 5.418 1.00 89.88 89 ASN A CA 1
ATOM 686 C C . ASN A 1 89 ? 4.970 2.907 3.960 1.00 89.88 89 ASN A C 1
ATOM 688 O O . ASN A 1 89 ? 5.749 2.593 3.061 1.00 89.88 89 ASN A O 1
ATOM 692 N N . LEU A 1 90 ? 3.726 3.325 3.715 1.00 89.81 90 LEU A N 1
ATOM 693 C CA . LEU A 1 90 ? 3.210 3.507 2.364 1.00 89.81 90 LEU A CA 1
ATOM 694 C C . LEU A 1 90 ? 3.934 4.655 1.649 1.00 89.81 90 LEU A C 1
ATOM 696 O O . LEU A 1 90 ? 4.360 4.472 0.514 1.00 89.81 90 LEU A O 1
ATOM 700 N N . VAL A 1 91 ? 4.145 5.797 2.313 1.00 87.81 91 VAL A N 1
ATOM 701 C CA . VAL A 1 91 ? 4.927 6.926 1.766 1.00 87.81 91 VAL A CA 1
ATOM 702 C C . VAL A 1 91 ? 6.367 6.511 1.477 1.00 87.81 91 VAL A C 1
ATOM 704 O O . VAL A 1 91 ? 6.940 6.863 0.451 1.00 87.81 91 VAL A O 1
ATOM 707 N N . GLU A 1 92 ? 6.975 5.731 2.359 1.00 87.62 92 GLU A N 1
ATOM 708 C CA . GLU A 1 92 ? 8.335 5.265 2.125 1.00 87.62 92 GLU A CA 1
ATOM 709 C C . GLU A 1 92 ? 8.409 4.219 0.995 1.00 87.62 92 GLU A C 1
ATOM 711 O O . GLU A 1 92 ? 9.412 4.152 0.281 1.00 87.62 92 GLU A O 1
ATOM 716 N N . LEU A 1 93 ? 7.347 3.432 0.778 1.00 87.12 93 LEU A N 1
ATOM 717 C CA . LEU A 1 93 ? 7.232 2.526 -0.367 1.00 87.12 93 LEU A CA 1
ATOM 718 C C . LEU A 1 93 ? 7.124 3.299 -1.689 1.00 87.12 93 LEU A C 1
ATOM 720 O O . LEU A 1 93 ? 7.769 2.911 -2.665 1.00 87.12 93 LEU A O 1
ATOM 724 N N . THR A 1 94 ? 6.368 4.401 -1.741 1.00 85.81 94 THR A N 1
ATOM 725 C CA . THR A 1 94 ? 6.279 5.233 -2.958 1.00 85.81 94 THR A CA 1
ATOM 726 C C . THR A 1 94 ? 7.625 5.868 -3.302 1.00 85.81 94 THR A C 1
ATOM 728 O O . THR A 1 94 ? 8.042 5.853 -4.459 1.00 85.81 94 THR A O 1
ATOM 731 N N . GLN A 1 95 ? 8.367 6.321 -2.289 1.00 84.88 95 GLN A N 1
ATOM 732 C CA . GLN A 1 95 ? 9.725 6.840 -2.458 1.00 84.88 95 GLN A CA 1
ATOM 733 C C . GLN A 1 95 ? 10.697 5.759 -2.948 1.00 84.88 95 GLN A C 1
ATOM 735 O O . GLN A 1 95 ? 11.441 5.992 -3.899 1.00 84.88 95 GLN A O 1
ATOM 740 N N . ALA A 1 96 ? 10.668 4.566 -2.343 1.00 82.44 96 ALA A N 1
ATOM 741 C CA . ALA A 1 96 ? 11.540 3.453 -2.724 1.00 82.44 96 ALA A CA 1
ATOM 742 C C . ALA A 1 96 ? 11.269 2.957 -4.154 1.00 82.44 96 ALA A C 1
ATOM 744 O O . ALA A 1 96 ? 12.194 2.577 -4.867 1.00 82.44 96 ALA A O 1
ATOM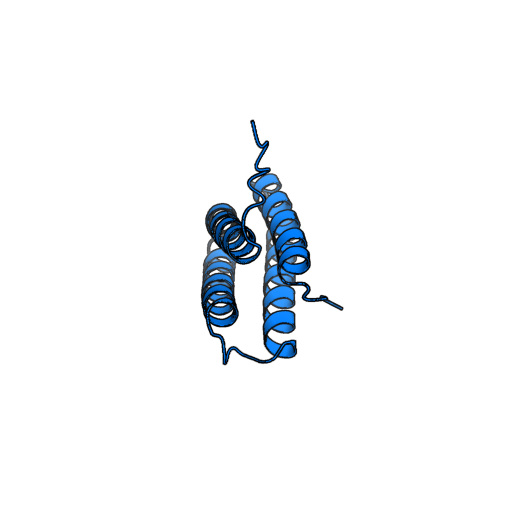 745 N N . THR A 1 97 ? 10.006 2.990 -4.583 1.00 81.12 97 THR A N 1
ATOM 746 C CA . THR A 1 97 ? 9.590 2.593 -5.938 1.00 81.12 97 THR A CA 1
ATOM 747 C C . THR A 1 97 ? 9.699 3.726 -6.963 1.00 81.12 97 THR A C 1
ATOM 749 O O . THR A 1 97 ? 9.564 3.470 -8.157 1.00 81.12 97 THR A O 1
ATOM 752 N N . LYS A 1 98 ? 9.980 4.965 -6.525 1.00 83.25 98 LYS A N 1
ATOM 753 C CA . LYS A 1 98 ? 9.993 6.187 -7.356 1.00 83.25 98 LYS A CA 1
ATOM 754 C C . LYS A 1 98 ? 8.654 6.423 -8.069 1.00 83.25 98 LYS A C 1
ATOM 756 O O . LYS A 1 98 ? 8.614 6.989 -9.159 1.00 83.25 98 LYS A O 1
ATOM 761 N N . ILE A 1 99 ? 7.558 5.975 -7.457 1.00 81.44 99 ILE A N 1
ATOM 762 C CA . ILE A 1 99 ? 6.202 6.136 -7.981 1.00 81.44 99 ILE A CA 1
ATOM 763 C C . ILE A 1 99 ? 5.586 7.360 -7.320 1.00 81.44 99 ILE A C 1
ATOM 765 O O . ILE A 1 99 ? 5.286 7.353 -6.128 1.00 81.44 99 ILE A O 1
ATOM 769 N N . GLU A 1 100 ? 5.378 8.416 -8.096 1.00 75.38 100 GLU A N 1
ATOM 770 C CA . GLU A 1 100 ? 4.697 9.612 -7.609 1.00 75.38 100 GLU A CA 1
ATOM 771 C C . GLU A 1 100 ? 3.193 9.360 -7.520 1.00 75.38 100 GLU A C 1
ATOM 773 O O . GLU A 1 100 ? 2.574 8.859 -8.459 1.00 75.38 100 GLU A O 1
ATOM 778 N N . VAL A 1 101 ? 2.595 9.698 -6.381 1.00 65.38 101 VAL A N 1
ATOM 779 C CA . VAL A 1 101 ? 1.151 9.613 -6.166 1.00 65.38 101 VAL A CA 1
ATOM 780 C C . VAL A 1 101 ? 0.607 11.040 -6.189 1.00 65.38 101 VAL A C 1
ATOM 782 O O . VAL A 1 101 ? 0.650 11.717 -5.168 1.00 65.38 101 VAL A O 1
ATOM 785 N N . GLU A 1 102 ? 0.167 11.501 -7.366 1.00 57.28 102 GLU A N 1
ATOM 786 C CA . GLU A 1 102 ? -0.475 12.821 -7.558 1.00 57.28 102 GLU A CA 1
ATOM 787 C C . GLU A 1 102 ? -1.864 12.926 -6.921 1.00 57.28 102 GLU A C 1
ATOM 789 O O . GLU A 1 102 ? -2.662 11.970 -7.092 1.00 57.28 102 GLU A O 1
#